Protein AF-A0A2U8VVF3-F1 (afdb_monomer_lite)

Sequence (130 aa):
MRSLLLLPVLLTLSSTPGEAKADTGTTDLPALERTWHACVRGAFVQHSLAGSKLAAQLSALDECREHEDVYVAALMATRIAEDEARWMRDRPVPSTAAAWLETVTSHVVYPVSYWLGGRKRSRIGSGLTQ

Foldseek 3Di:
DDDDDDDPPDDDPPPDPDPPPPPPPPPPLVVLVVVLVVQLVVQLVVLVVPDDSVVSNVRSCVVSVVSVVVSVVSVVVVVVVVVVVVCVVPVDDCVVVVVVVVVCCVPPVVVVVVVVVVVVVVPPPDDDDD

Radius of gyration: 29.8 Å; chains: 1; bounding box: 85×56×55 Å

pLDDT: mean 74.99, std 19.34, range [41.34, 98.31]

Organism: NCBI:txid2202828

Structure (mmCIF, N/CA/C/O backbone):
data_AF-A0A2U8VVF3-F1
#
_entry.id   AF-A0A2U8VVF3-F1
#
loop_
_atom_site.group_PDB
_atom_site.id
_atom_site.type_symbol
_atom_site.label_atom_id
_atom_site.label_alt_id
_atom_site.label_comp_id
_atom_site.label_asym_id
_atom_site.label_entity_id
_atom_site.label_seq_id
_atom_site.pdbx_PDB_ins_code
_atom_site.Cartn_x
_atom_site.Cartn_y
_atom_site.Cartn_z
_atom_site.occupancy
_atom_site.B_iso_or_equiv
_atom_site.auth_seq_id
_atom_site.auth_comp_id
_atom_site.auth_asym_id
_atom_site.auth_atom_id
_atom_site.pdbx_PDB_model_num
ATOM 1 N N . MET A 1 1 ? 48.406 15.519 20.105 1.00 44.78 1 MET A N 1
ATOM 2 C CA . MET A 1 1 ? 48.006 14.459 19.156 1.00 44.78 1 MET A CA 1
ATOM 3 C C . MET A 1 1 ? 46.686 13.869 19.635 1.00 44.78 1 MET A C 1
ATOM 5 O O . MET A 1 1 ? 46.676 13.072 20.560 1.00 44.78 1 MET A O 1
ATOM 9 N N . ARG A 1 2 ? 45.570 14.380 19.111 1.00 55.66 2 ARG A N 1
ATOM 10 C CA . ARG A 1 2 ? 44.195 13.981 19.446 1.00 55.66 2 ARG A CA 1
ATOM 11 C C . ARG A 1 2 ? 43.331 14.299 18.224 1.00 55.66 2 ARG A C 1
ATOM 13 O O . ARG A 1 2 ? 43.191 15.469 17.905 1.00 55.66 2 ARG A O 1
ATOM 20 N N . SER A 1 3 ? 42.869 13.252 17.550 1.00 51.81 3 SER A N 1
ATOM 21 C CA . SER A 1 3 ? 41.726 13.179 16.620 1.00 51.81 3 SER A CA 1
ATOM 22 C C . SER A 1 3 ? 41.688 11.712 16.181 1.00 51.81 3 SER A C 1
ATOM 24 O O . SER A 1 3 ? 42.478 11.302 15.341 1.00 51.81 3 SER A O 1
ATOM 26 N N . LEU A 1 4 ? 41.110 10.807 16.974 1.00 53.06 4 LEU A N 1
ATOM 27 C CA . LEU A 1 4 ? 39.682 10.458 16.966 1.00 53.06 4 LEU A CA 1
ATOM 28 C C . LEU A 1 4 ? 39.136 10.251 15.544 1.00 53.06 4 LEU A C 1
ATOM 30 O O . LEU A 1 4 ? 38.638 11.170 14.908 1.00 53.06 4 LEU A O 1
ATOM 34 N N . LEU A 1 5 ? 39.320 9.010 15.083 1.00 60.09 5 LEU A N 1
ATOM 35 C CA . LEU A 1 5 ? 38.358 8.156 14.379 1.00 60.09 5 LEU A CA 1
ATOM 36 C C . LEU A 1 5 ? 37.176 8.867 13.699 1.00 60.09 5 LEU A C 1
ATOM 38 O O . LEU A 1 5 ? 36.200 9.217 14.355 1.00 60.09 5 LEU A O 1
ATOM 42 N N . LEU A 1 6 ? 37.202 8.907 12.368 1.00 52.94 6 LEU A N 1
ATOM 43 C CA . LEU A 1 6 ? 35.996 8.912 11.541 1.00 52.94 6 LEU A CA 1
ATOM 44 C C . LEU A 1 6 ? 36.187 7.873 10.431 1.00 52.94 6 LEU A C 1
ATOM 46 O O . LEU A 1 6 ? 36.637 8.181 9.331 1.00 52.94 6 LEU A O 1
ATOM 50 N N . LEU A 1 7 ? 35.885 6.615 10.758 1.00 52.59 7 LEU A N 1
ATOM 51 C CA . LEU A 1 7 ? 35.498 5.623 9.758 1.00 52.59 7 LEU A CA 1
ATOM 52 C C . LEU A 1 7 ? 34.135 6.066 9.207 1.00 52.59 7 LEU A C 1
ATOM 54 O O . LEU A 1 7 ? 33.191 6.154 9.997 1.00 52.59 7 LEU A O 1
ATOM 58 N N . PRO A 1 8 ? 33.981 6.344 7.903 1.00 57.03 8 PRO A N 1
ATOM 59 C CA . PRO A 1 8 ? 32.653 6.471 7.341 1.00 57.03 8 PRO A CA 1
ATOM 60 C C . PRO A 1 8 ? 32.030 5.072 7.347 1.00 57.03 8 PRO A C 1
ATOM 62 O O . PRO A 1 8 ? 32.351 4.224 6.519 1.00 57.03 8 PRO A O 1
ATOM 65 N N . VAL A 1 9 ? 31.146 4.831 8.317 1.00 61.31 9 VAL A N 1
ATOM 66 C CA . VAL A 1 9 ? 30.123 3.786 8.242 1.00 61.31 9 VAL A CA 1
ATOM 67 C C . VAL A 1 9 ? 29.191 4.203 7.112 1.00 61.31 9 VAL A C 1
ATOM 69 O O . VAL A 1 9 ? 28.209 4.910 7.311 1.00 61.31 9 VAL A O 1
ATOM 72 N N . LEU A 1 10 ? 29.565 3.850 5.890 1.00 57.22 10 LEU A N 1
ATOM 73 C CA . LEU A 1 10 ? 28.758 4.059 4.706 1.00 57.22 10 LEU A CA 1
ATOM 74 C C . LEU A 1 10 ? 28.814 2.782 3.882 1.00 57.22 10 LEU A C 1
ATOM 76 O O . LEU A 1 10 ? 29.874 2.365 3.429 1.00 57.22 10 LEU A O 1
ATOM 80 N N . LEU A 1 11 ? 27.610 2.248 3.677 1.00 53.72 11 LEU A N 1
ATOM 81 C CA . LEU A 1 11 ? 27.224 1.281 2.656 1.00 53.72 11 LEU A CA 1
ATOM 82 C C . LEU A 1 11 ? 27.564 -0.178 2.969 1.00 53.72 11 LEU A C 1
ATOM 84 O O . LEU A 1 11 ? 28.605 -0.701 2.596 1.00 53.72 11 LEU A O 1
ATOM 88 N N . THR A 1 12 ? 26.594 -0.865 3.572 1.00 53.22 12 THR A N 1
ATOM 89 C CA . THR A 1 12 ? 25.898 -1.985 2.906 1.00 53.22 12 THR A CA 1
ATOM 90 C C . THR A 1 12 ? 24.736 -2.455 3.785 1.00 53.22 12 THR A C 1
ATOM 92 O O . THR A 1 12 ? 24.807 -3.463 4.477 1.00 53.22 12 THR A O 1
ATOM 95 N N . LEU A 1 13 ? 23.612 -1.727 3.736 1.00 46.94 13 LEU A N 1
ATOM 96 C CA . LEU A 1 13 ? 22.315 -2.387 3.897 1.00 46.94 13 LEU A CA 1
ATOM 97 C C . LEU A 1 13 ? 22.127 -3.267 2.652 1.00 46.94 13 LEU A C 1
ATOM 99 O O . LEU A 1 13 ? 21.511 -2.857 1.672 1.00 46.94 13 LEU A O 1
ATOM 103 N N . SER A 1 14 ? 22.702 -4.465 2.659 1.00 47.25 14 SER A N 1
ATOM 104 C CA . SER A 1 14 ? 22.266 -5.555 1.793 1.00 47.25 14 SER A CA 1
ATOM 105 C C . SER A 1 14 ? 20.952 -6.090 2.358 1.00 47.25 14 SER A C 1
ATOM 107 O O . SER A 1 14 ? 20.899 -7.125 3.016 1.00 47.25 14 SER A O 1
ATOM 109 N N . SER A 1 15 ? 19.877 -5.336 2.120 1.00 44.69 15 SER A N 1
ATOM 110 C CA . SER A 1 15 ? 18.530 -5.896 2.119 1.00 44.69 15 SER A CA 1
ATOM 111 C C . SER A 1 15 ? 18.501 -6.925 0.993 1.00 44.69 15 SER A C 1
ATOM 113 O O . SER A 1 15 ? 18.532 -6.566 -0.183 1.00 44.69 15 SER A O 1
ATOM 115 N N . THR A 1 16 ? 18.567 -8.203 1.350 1.00 43.19 16 THR A N 1
ATOM 116 C CA . THR A 1 16 ? 18.242 -9.287 0.427 1.00 43.19 16 THR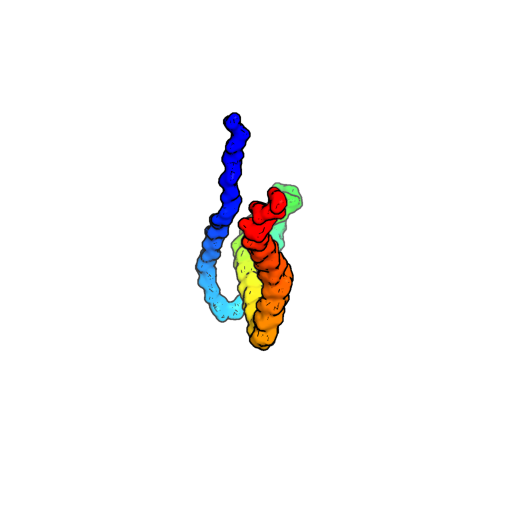 A CA 1
ATOM 117 C C . THR A 1 16 ? 16.722 -9.268 0.281 1.00 43.19 16 THR A C 1
ATOM 119 O O . THR A 1 16 ? 16.025 -9.454 1.280 1.00 43.19 16 THR A O 1
ATOM 122 N N . PRO A 1 17 ? 16.163 -8.995 -0.911 1.00 49.69 17 PRO A N 1
ATOM 123 C CA . PRO A 1 17 ? 14.753 -9.251 -1.123 1.00 49.69 17 PRO A CA 1
ATOM 124 C C . PRO A 1 17 ? 14.582 -10.763 -0.996 1.00 49.69 17 PRO A C 1
ATOM 126 O O . PRO A 1 17 ? 15.198 -11.519 -1.747 1.00 49.69 17 PRO A O 1
ATOM 129 N N . GLY A 1 18 ? 13.796 -11.203 -0.013 1.00 45.81 18 GLY A N 1
ATOM 130 C CA . GLY A 1 18 ? 13.316 -12.575 0.012 1.00 45.81 18 GLY A CA 1
ATOM 131 C C . GLY A 1 18 ? 12.656 -12.867 -1.331 1.00 45.81 18 GLY A C 1
ATOM 132 O O . GLY A 1 18 ? 11.825 -12.082 -1.789 1.00 45.81 18 GLY A O 1
ATOM 133 N N . GLU A 1 19 ? 13.075 -13.952 -1.980 1.00 43.28 19 GLU A N 1
ATOM 134 C CA . GLU A 1 19 ? 12.477 -14.469 -3.209 1.00 43.28 19 GLU A CA 1
ATOM 135 C C . GLU A 1 19 ? 11.009 -14.831 -2.948 1.00 43.28 19 GLU A C 1
ATOM 137 O O . GLU A 1 19 ? 10.647 -15.974 -2.673 1.00 43.28 19 GLU A O 1
ATOM 142 N N . ALA A 1 20 ? 10.138 -13.829 -3.036 1.00 52.41 20 ALA A N 1
ATOM 143 C CA . ALA A 1 20 ? 8.735 -14.038 -3.300 1.00 52.41 20 ALA A CA 1
ATOM 144 C C . ALA A 1 20 ? 8.651 -14.513 -4.749 1.00 52.41 20 ALA A C 1
ATOM 146 O O . ALA A 1 20 ? 8.841 -13.746 -5.694 1.00 52.41 20 ALA A O 1
ATOM 147 N N . LYS A 1 21 ? 8.442 -15.819 -4.911 1.00 43.84 21 LYS A N 1
ATOM 148 C CA . LYS A 1 21 ? 8.138 -16.461 -6.186 1.00 43.84 21 LYS A CA 1
ATOM 149 C C . LYS A 1 21 ? 6.990 -15.685 -6.835 1.00 43.84 21 LYS A C 1
ATOM 151 O O . LYS A 1 21 ? 5.856 -15.767 -6.371 1.00 43.84 21 LYS A O 1
ATOM 156 N N . ALA A 1 22 ? 7.309 -14.891 -7.854 1.00 48.88 22 ALA A N 1
ATOM 157 C CA . ALA A 1 22 ? 6.327 -14.138 -8.613 1.00 48.88 22 ALA A CA 1
ATOM 158 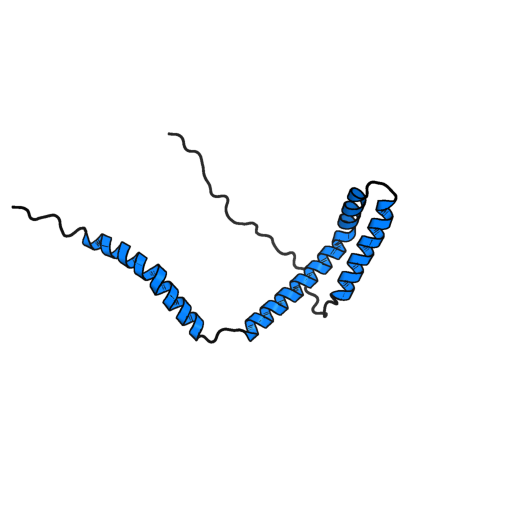C C . ALA A 1 22 ? 5.446 -15.142 -9.357 1.00 48.88 22 ALA A C 1
ATOM 160 O O . ALA A 1 22 ? 5.835 -15.692 -10.390 1.00 48.88 22 ALA A O 1
ATOM 161 N N . ASP A 1 23 ? 4.280 -15.430 -8.786 1.00 48.84 23 ASP A N 1
ATOM 162 C CA . ASP A 1 23 ? 3.225 -16.117 -9.505 1.00 48.84 23 ASP A CA 1
ATOM 163 C C . ASP A 1 23 ? 2.819 -15.197 -10.659 1.00 48.84 23 ASP A C 1
ATOM 165 O O . ASP A 1 23 ? 2.407 -14.058 -10.462 1.00 48.84 23 ASP A O 1
ATOM 169 N N . THR A 1 24 ? 3.002 -15.674 -11.887 1.00 48.41 24 THR A N 1
ATOM 170 C CA . THR A 1 24 ? 2.711 -14.932 -13.127 1.00 48.41 24 THR A CA 1
ATOM 171 C C . THR A 1 24 ? 1.214 -14.910 -13.457 1.00 48.41 24 THR A C 1
ATOM 173 O O . THR A 1 24 ? 0.813 -14.541 -14.562 1.00 48.41 24 THR A O 1
ATOM 176 N N . GLY A 1 25 ? 0.371 -15.281 -12.491 1.00 55.47 25 GLY A N 1
ATOM 177 C CA . GLY A 1 25 ? -1.052 -14.987 -12.523 1.00 55.47 25 GLY A CA 1
ATOM 178 C C . GLY A 1 25 ? -1.251 -13.481 -12.418 1.00 55.47 25 GLY A C 1
ATOM 179 O O . GLY A 1 25 ? -0.569 -12.804 -11.657 1.00 55.47 25 GLY A O 1
ATOM 180 N N . THR A 1 26 ? -2.168 -12.935 -13.208 1.00 61.62 26 THR A N 1
ATOM 181 C CA . THR A 1 26 ? -2.577 -11.533 -13.109 1.00 61.62 26 THR A CA 1
ATOM 182 C C . THR A 1 26 ? -3.085 -11.294 -11.689 1.00 61.62 26 THR A C 1
ATOM 184 O O . THR A 1 26 ? -4.195 -11.695 -11.347 1.00 61.62 26 THR A O 1
ATOM 187 N N . THR A 1 27 ? -2.244 -10.718 -10.832 1.00 77.31 27 THR A N 1
ATOM 188 C CA . THR A 1 27 ? -2.596 -10.471 -9.437 1.00 77.31 27 THR A CA 1
ATOM 189 C C . THR A 1 27 ? -3.747 -9.472 -9.393 1.00 77.31 27 THR A C 1
ATOM 191 O O . THR A 1 27 ? -3.585 -8.314 -9.780 1.00 77.31 27 THR A O 1
ATOM 194 N N . ASP A 1 28 ? -4.920 -9.926 -8.946 1.00 90.44 28 ASP A N 1
ATOM 195 C CA . ASP A 1 28 ? -6.115 -9.092 -8.789 1.00 90.44 28 ASP A CA 1
ATOM 196 C C . ASP A 1 28 ? -5.919 -8.133 -7.605 1.00 90.44 28 ASP A C 1
ATOM 198 O O . ASP A 1 28 ? -6.277 -8.415 -6.458 1.00 90.44 28 ASP A O 1
ATOM 202 N N . LEU A 1 29 ? -5.290 -6.994 -7.896 1.00 93.88 29 LEU A N 1
ATOM 203 C CA . LEU A 1 29 ? -4.983 -5.948 -6.927 1.00 93.88 29 LEU A CA 1
ATOM 204 C C . LEU A 1 29 ? -6.248 -5.457 -6.178 1.00 93.88 29 LEU A C 1
ATOM 206 O O . LEU A 1 29 ? -6.200 -5.395 -4.947 1.00 93.88 29 LEU A O 1
ATOM 210 N N . PRO A 1 30 ? -7.403 -5.217 -6.841 1.00 95.44 30 PRO A N 1
ATOM 211 C CA . PRO A 1 30 ? -8.670 -4.945 -6.153 1.00 95.44 30 PRO A CA 1
ATOM 212 C C . PRO A 1 30 ? -9.153 -6.042 -5.191 1.00 95.44 30 PRO A C 1
ATOM 214 O O . PRO A 1 30 ? -9.826 -5.743 -4.200 1.00 95.44 30 PRO A O 1
ATOM 217 N N . ALA A 1 31 ? -8.896 -7.324 -5.464 1.00 95.75 31 ALA A N 1
ATOM 218 C CA . ALA A 1 31 ? -9.232 -8.393 -4.517 1.00 95.75 31 ALA A CA 1
ATOM 219 C C . ALA A 1 31 ? -8.319 -8.387 -3.286 1.00 95.75 31 ALA A C 1
ATOM 221 O O . ALA A 1 31 ? -8.812 -8.554 -2.165 1.00 95.75 31 ALA A O 1
ATOM 222 N N . LEU A 1 32 ? -7.019 -8.147 -3.473 1.00 96.62 32 LEU A N 1
ATOM 223 C CA . LEU A 1 32 ? -6.065 -8.031 -2.368 1.00 96.62 32 LEU A CA 1
ATOM 224 C C . LEU A 1 32 ? -6.389 -6.837 -1.464 1.00 96.62 32 LEU A C 1
ATOM 226 O O . LEU A 1 32 ? -6.467 -6.995 -0.247 1.00 96.62 32 LEU A O 1
ATOM 230 N N . GLU A 1 33 ? -6.690 -5.678 -2.053 1.00 97.06 33 GLU A N 1
ATOM 231 C CA . GLU A 1 33 ? -7.095 -4.480 -1.312 1.00 97.06 33 GLU A CA 1
ATOM 232 C C . GLU A 1 33 ? -8.354 -4.735 -0.470 1.00 97.06 33 GLU A C 1
ATOM 234 O O . GLU A 1 33 ? -8.403 -4.427 0.723 1.00 97.06 33 GLU A O 1
ATOM 239 N N . ARG A 1 34 ? -9.380 -5.364 -1.064 1.00 98.12 34 ARG A N 1
ATOM 240 C CA . ARG A 1 34 ? -10.609 -5.723 -0.340 1.00 98.12 34 ARG A CA 1
ATOM 241 C C . ARG A 1 34 ? -10.339 -6.681 0.813 1.00 98.12 34 ARG A C 1
ATOM 243 O O . ARG A 1 34 ? -10.968 -6.535 1.859 1.00 98.12 34 ARG A O 1
ATOM 250 N N . THR A 1 35 ? -9.433 -7.637 0.625 1.00 97.94 35 THR A N 1
ATOM 251 C CA . THR A 1 35 ? -9.058 -8.616 1.652 1.00 97.94 35 THR A CA 1
ATOM 252 C C . THR A 1 35 ? -8.371 -7.926 2.828 1.00 97.94 35 THR A C 1
ATOM 254 O O . THR A 1 35 ? -8.808 -8.084 3.968 1.00 97.94 35 THR A O 1
ATOM 257 N N . TRP A 1 36 ? -7.382 -7.073 2.553 1.00 98.00 36 TRP A N 1
ATOM 258 C CA . TRP A 1 36 ? -6.712 -6.267 3.573 1.00 98.00 36 TRP A CA 1
ATOM 259 C C . TRP A 1 36 ? -7.697 -5.362 4.329 1.00 98.00 36 TRP A C 1
ATOM 261 O O . TRP A 1 36 ? -7.782 -5.416 5.556 1.00 98.00 36 TRP A O 1
ATOM 271 N N . HIS A 1 37 ? -8.543 -4.612 3.618 1.00 98.19 37 HIS A N 1
ATOM 272 C CA . HIS A 1 37 ? -9.552 -3.747 4.239 1.00 98.19 37 HIS A CA 1
ATOM 273 C C . HIS A 1 37 ? -10.631 -4.511 5.018 1.00 98.19 37 HIS A C 1
ATOM 275 O O . HIS A 1 37 ? -11.224 -3.961 5.951 1.00 98.19 37 HIS A O 1
ATOM 281 N N . ALA A 1 38 ? -10.959 -5.743 4.624 1.00 98.19 38 ALA A N 1
ATOM 282 C CA . ALA A 1 38 ? -11.873 -6.593 5.380 1.00 98.19 38 ALA A CA 1
ATOM 283 C C . ALA A 1 38 ? -11.237 -7.035 6.703 1.00 98.19 38 ALA A C 1
ATOM 285 O O . ALA A 1 38 ? -11.894 -6.914 7.737 1.00 98.19 38 ALA A O 1
ATOM 286 N N . CYS A 1 39 ? -9.962 -7.442 6.682 1.00 98.31 39 CYS A N 1
ATOM 287 C CA . CYS A 1 39 ? -9.211 -7.765 7.893 1.00 98.31 39 CYS A CA 1
ATOM 288 C C . CYS A 1 39 ? -9.157 -6.565 8.842 1.00 98.31 39 CYS A C 1
ATOM 290 O O . CYS A 1 39 ? -9.641 -6.660 9.966 1.00 98.31 39 CYS A O 1
ATOM 292 N N . VAL A 1 40 ? -8.677 -5.404 8.373 1.00 97.81 40 VAL A N 1
ATOM 293 C CA . VAL A 1 40 ? -8.485 -4.221 9.232 1.00 97.81 40 VAL A CA 1
ATOM 294 C C . VAL A 1 40 ? -9.799 -3.784 9.878 1.00 97.81 40 VAL A C 1
ATOM 296 O O . VAL A 1 40 ? -9.839 -3.487 11.071 1.00 97.81 40 VAL A O 1
ATOM 299 N N . ARG A 1 41 ? -10.906 -3.777 9.121 1.00 97.12 41 ARG A N 1
ATOM 300 C CA . ARG A 1 41 ? -12.227 -3.448 9.679 1.00 97.12 41 ARG A CA 1
ATOM 301 C C . ARG A 1 41 ? -12.694 -4.488 10.693 1.00 97.12 41 ARG A C 1
ATOM 303 O O . ARG A 1 41 ? -13.230 -4.104 11.728 1.00 97.12 41 ARG A O 1
ATOM 310 N N . GLY A 1 42 ? -12.494 -5.774 10.408 1.00 96.75 42 GLY A N 1
ATOM 311 C CA . GLY A 1 42 ? -12.845 -6.863 11.317 1.00 96.75 42 GLY A CA 1
ATOM 312 C C . GLY A 1 42 ? -12.058 -6.805 12.628 1.00 96.75 42 GLY A C 1
ATOM 313 O O . GLY A 1 42 ? -12.661 -6.806 13.700 1.00 96.75 42 GLY A O 1
ATOM 314 N N . ALA A 1 43 ? -10.734 -6.691 12.545 1.00 96.00 43 ALA A N 1
ATOM 315 C CA . ALA A 1 43 ? -9.843 -6.605 13.697 1.00 96.00 43 ALA A CA 1
ATOM 316 C C . ALA A 1 43 ? -10.097 -5.326 14.507 1.00 96.00 43 ALA A C 1
ATOM 318 O O . ALA A 1 43 ? -10.218 -5.378 15.729 1.00 96.00 43 ALA A O 1
ATOM 319 N N . PHE A 1 44 ? -10.292 -4.175 13.853 1.00 96.06 44 PHE A N 1
ATOM 320 C CA . PHE A 1 44 ? -10.595 -2.929 14.561 1.00 96.06 44 PHE A CA 1
ATOM 321 C C . PHE A 1 44 ? -11.886 -3.027 15.377 1.00 96.06 44 PHE A C 1
ATOM 323 O O . PHE A 1 44 ? -11.907 -2.591 16.525 1.00 96.06 44 PHE A O 1
ATOM 330 N N . VAL A 1 45 ? -12.952 -3.619 14.822 1.00 95.19 45 VAL A N 1
ATOM 331 C CA . VAL A 1 45 ? -14.202 -3.826 15.569 1.00 95.19 45 VAL A CA 1
ATOM 332 C C . VAL A 1 45 ? -13.943 -4.672 16.815 1.00 95.19 45 VAL A C 1
ATOM 334 O O . VAL A 1 45 ? -14.387 -4.283 17.890 1.00 95.19 45 VAL A O 1
ATOM 337 N N . GLN A 1 46 ? -13.167 -5.753 16.706 1.00 92.62 46 GLN A N 1
ATOM 338 C CA . GLN A 1 46 ? -12.827 -6.612 17.845 1.00 92.62 46 GLN A CA 1
ATOM 339 C C . GLN A 1 46 ? -12.013 -5.870 18.917 1.00 92.62 46 GLN A C 1
ATOM 341 O O . GLN A 1 46 ? -12.398 -5.861 20.086 1.00 92.62 46 GLN A O 1
ATOM 346 N N . HIS A 1 47 ? -10.940 -5.176 18.528 1.00 91.12 47 HIS A N 1
ATOM 347 C CA . HIS A 1 47 ? -10.063 -4.460 19.465 1.00 91.12 47 HIS A CA 1
ATOM 348 C C . HIS A 1 47 ? -10.711 -3.200 20.057 1.00 91.12 47 HIS A C 1
ATOM 350 O O . HIS A 1 47 ? -10.399 -2.805 21.181 1.00 91.12 47 HIS A O 1
ATOM 356 N N . SER A 1 48 ? -11.652 -2.574 19.341 1.00 86.88 48 SER A N 1
ATOM 357 C CA . SER A 1 48 ? -12.352 -1.368 19.809 1.00 86.88 48 SER A CA 1
ATOM 358 C C . SER A 1 48 ? -13.249 -1.612 21.024 1.00 86.88 48 SER A C 1
ATOM 360 O O . SER A 1 48 ? -13.542 -0.673 21.763 1.00 86.88 48 SER A O 1
ATOM 362 N N . LEU A 1 49 ? -13.646 -2.865 21.267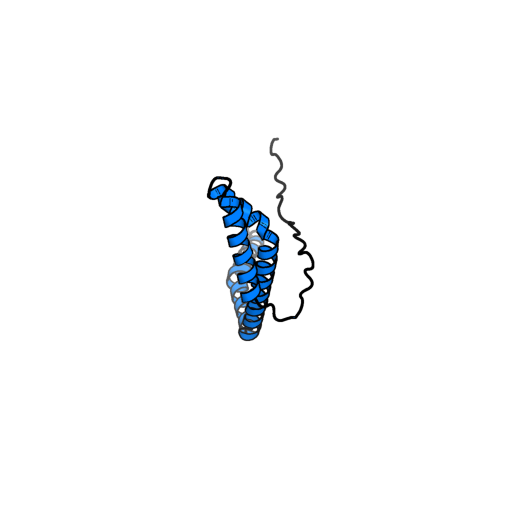 1.00 83.56 49 LEU A N 1
ATOM 363 C CA . LEU A 1 49 ? -14.462 -3.249 22.418 1.00 83.56 49 LEU A CA 1
ATOM 364 C C . LEU A 1 49 ? -13.663 -3.283 23.731 1.00 83.56 49 LEU A C 1
ATOM 366 O O . LEU A 1 49 ? -14.263 -3.257 24.803 1.00 83.56 49 LEU A O 1
ATOM 370 N N . ALA A 1 50 ? -12.329 -3.343 23.659 1.00 72.44 50 ALA A N 1
ATOM 371 C CA . ALA A 1 50 ? -11.468 -3.667 24.796 1.00 72.44 50 ALA A CA 1
ATOM 372 C C . ALA A 1 50 ? -10.562 -2.515 25.274 1.00 72.44 50 ALA A C 1
ATOM 374 O O . ALA A 1 50 ? -9.835 -2.687 26.253 1.00 72.44 50 ALA A O 1
ATOM 375 N N . GLY A 1 51 ? -10.566 -1.339 24.630 1.00 78.44 51 GLY A N 1
ATOM 376 C CA . GLY A 1 51 ? -9.610 -0.293 25.003 1.00 78.44 51 GLY A CA 1
ATOM 377 C C . GLY A 1 51 ? -9.700 1.028 24.245 1.00 78.44 51 GLY A C 1
ATOM 378 O O . GLY A 1 51 ? -10.742 1.423 23.727 1.00 78.44 51 GLY A O 1
ATOM 379 N N . SER A 1 52 ? -8.580 1.758 24.226 1.00 91.88 52 SER A N 1
ATOM 380 C CA . SER A 1 52 ? -8.494 3.051 23.542 1.00 91.88 52 SER A CA 1
ATOM 381 C C . SER A 1 52 ? -8.557 2.887 22.022 1.00 91.88 52 SER A C 1
ATOM 383 O O . SER A 1 52 ? -8.026 1.927 21.463 1.00 91.88 52 SER A O 1
ATOM 385 N N . LYS A 1 53 ? -9.138 3.876 21.332 1.00 92.81 53 LYS A N 1
ATOM 386 C CA . LYS A 1 53 ? -9.227 3.882 19.863 1.00 92.81 53 LYS A CA 1
ATOM 387 C C . LYS A 1 53 ? -7.856 3.755 19.191 1.00 92.81 53 LYS A C 1
ATOM 389 O O . LYS A 1 53 ? -7.736 3.037 18.207 1.00 92.81 53 LYS A O 1
ATOM 394 N N . LEU A 1 54 ? -6.841 4.444 19.717 1.00 94.56 54 LEU A N 1
ATOM 395 C CA . LEU A 1 54 ? -5.484 4.395 19.169 1.00 94.56 54 LEU A CA 1
ATOM 396 C C . LEU A 1 54 ? -4.870 2.998 19.325 1.00 94.56 54 LEU A C 1
ATOM 398 O O . LEU A 1 54 ? -4.305 2.477 18.370 1.00 94.56 54 LEU A O 1
ATOM 402 N N . ALA A 1 55 ? -5.024 2.375 20.497 1.00 93.88 55 ALA A N 1
ATOM 403 C CA . ALA A 1 55 ? -4.554 1.008 20.711 1.00 93.88 55 ALA A CA 1
ATOM 404 C C . ALA A 1 55 ? -5.252 0.029 19.757 1.00 93.88 55 ALA A C 1
ATOM 406 O O . ALA A 1 55 ? -4.581 -0.759 19.104 1.00 93.88 55 ALA A O 1
ATOM 407 N N . ALA A 1 56 ? -6.572 0.152 19.589 1.00 95.44 56 ALA A N 1
ATOM 408 C CA . ALA A 1 56 ? -7.330 -0.692 18.670 1.00 95.44 56 ALA A CA 1
ATOM 409 C C . ALA A 1 56 ? -6.899 -0.535 17.203 1.00 95.44 56 ALA A C 1
ATOM 411 O O . ALA A 1 56 ? -6.887 -1.512 16.461 1.00 95.44 56 ALA A O 1
ATOM 412 N N . GLN A 1 57 ? -6.527 0.678 16.781 1.00 95.00 57 GLN A N 1
ATOM 413 C CA . GLN A 1 57 ? -5.981 0.914 15.441 1.00 95.00 57 GLN A CA 1
ATOM 414 C C . GLN A 1 57 ? -4.638 0.213 15.247 1.00 95.00 57 GLN A C 1
ATOM 416 O O . GLN A 1 57 ? -4.453 -0.465 14.242 1.00 95.00 57 GLN A O 1
ATOM 421 N N . LEU A 1 58 ? -3.718 0.357 16.203 1.00 96.25 58 LEU A N 1
ATOM 422 C CA . LEU A 1 58 ? -2.395 -0.262 16.114 1.00 96.25 58 LEU A CA 1
ATOM 423 C C . LEU A 1 58 ? -2.486 -1.790 16.150 1.00 96.25 58 LEU A C 1
ATOM 425 O O . LEU A 1 58 ? -1.861 -2.443 15.323 1.00 96.25 58 LEU A O 1
ATOM 429 N N . SER A 1 59 ? -3.311 -2.352 17.037 1.00 95.62 59 SER A N 1
ATOM 430 C CA . SER A 1 59 ? -3.539 -3.799 17.106 1.00 95.62 59 SER A CA 1
ATOM 431 C C . SER A 1 59 ? -4.167 -4.353 15.827 1.00 95.62 59 SER A C 1
ATOM 433 O O . SER A 1 59 ? -3.741 -5.397 15.351 1.00 95.62 59 SER A O 1
ATOM 435 N N . ALA A 1 60 ? -5.128 -3.643 15.227 1.00 96.75 60 ALA A N 1
ATOM 436 C CA . ALA A 1 60 ? -5.735 -4.066 13.966 1.00 96.75 60 ALA A CA 1
ATOM 437 C C . ALA A 1 60 ? -4.755 -4.025 12.781 1.00 96.75 60 ALA A C 1
ATOM 439 O O . ALA A 1 60 ? -4.837 -4.873 11.898 1.00 96.75 60 ALA A O 1
ATOM 440 N N . LEU A 1 61 ? -3.845 -3.045 12.744 1.00 97.06 61 LEU A N 1
ATOM 441 C CA . LEU A 1 61 ? -2.812 -2.978 11.707 1.00 97.06 61 LEU A CA 1
ATOM 442 C C . LEU A 1 61 ? -1.761 -4.079 11.883 1.00 97.06 61 LEU A C 1
ATOM 444 O O . LEU A 1 61 ? -1.390 -4.712 10.901 1.00 97.06 61 LEU A O 1
ATOM 448 N N . ASP A 1 62 ? -1.328 -4.336 13.118 1.00 97.81 62 ASP A N 1
ATOM 449 C CA . ASP A 1 62 ? -0.356 -5.392 13.421 1.00 97.81 62 ASP A CA 1
ATOM 450 C C . ASP A 1 62 ? -0.898 -6.786 13.065 1.00 97.81 62 ASP A C 1
ATOM 452 O O . ASP A 1 62 ? -0.234 -7.555 12.374 1.00 97.81 62 ASP A O 1
ATOM 456 N N . GLU A 1 63 ? -2.148 -7.075 13.439 1.00 97.62 63 GLU A N 1
ATOM 457 C CA . GLU A 1 63 ? -2.816 -8.345 13.129 1.00 97.62 63 GLU A CA 1
ATOM 458 C C . GLU A 1 63 ? -2.991 -8.568 11.617 1.00 97.62 63 GLU A C 1
ATOM 460 O O . GLU A 1 63 ? -2.865 -9.688 11.129 1.00 97.62 63 GLU A O 1
ATOM 465 N N . CYS A 1 64 ? -3.251 -7.503 10.856 1.00 98.25 64 CYS A N 1
ATOM 466 C CA . CYS A 1 64 ? -3.522 -7.584 9.420 1.00 98.25 64 CYS A CA 1
ATOM 467 C C . CYS A 1 64 ? -2.288 -7.376 8.529 1.00 98.25 64 CYS A C 1
ATOM 469 O O . CYS A 1 64 ? -2.438 -7.221 7.311 1.00 98.25 64 CYS A O 1
ATOM 471 N N . ARG A 1 65 ? -1.082 -7.392 9.109 1.00 97.81 65 ARG A N 1
ATOM 472 C CA . ARG A 1 65 ? 0.176 -7.115 8.407 1.00 97.81 65 ARG A CA 1
ATOM 473 C C . ARG A 1 65 ? 0.449 -8.057 7.236 1.00 97.81 65 ARG A C 1
ATOM 475 O O . ARG A 1 65 ? 0.894 -7.604 6.190 1.00 97.81 65 ARG A O 1
ATOM 482 N N . GLU A 1 66 ? 0.134 -9.346 7.357 1.00 97.44 66 GLU A N 1
ATOM 483 C CA . GLU A 1 66 ? 0.354 -10.304 6.260 1.00 97.44 66 GLU A CA 1
ATOM 484 C C . GLU A 1 66 ? -0.450 -9.935 5.002 1.00 97.44 66 GLU A C 1
ATOM 486 O O . GLU A 1 66 ? 0.047 -10.032 3.880 1.00 97.44 66 GLU A O 1
ATOM 491 N N . HIS A 1 67 ? -1.687 -9.456 5.172 1.00 96.81 67 HIS A N 1
ATOM 492 C CA . HIS A 1 67 ? -2.513 -9.000 4.053 1.00 96.81 67 HIS A CA 1
ATOM 493 C C . HIS A 1 67 ? -2.014 -7.677 3.460 1.00 96.81 67 HIS A C 1
ATOM 495 O O . HIS A 1 67 ? -2.116 -7.480 2.248 1.00 96.81 67 HIS A O 1
ATOM 501 N N . GLU A 1 68 ? -1.468 -6.790 4.297 1.00 97.44 68 GLU A N 1
ATOM 502 C CA . GLU A 1 68 ? -0.813 -5.558 3.853 1.00 97.44 68 GLU A CA 1
ATOM 503 C C . GLU A 1 68 ? 0.432 -5.871 3.017 1.00 97.44 68 GLU A C 1
ATOM 505 O O . GLU A 1 68 ? 0.551 -5.377 1.898 1.00 97.44 68 GLU A O 1
ATOM 510 N N . ASP A 1 69 ? 1.313 -6.743 3.510 1.00 97.81 69 ASP A N 1
ATOM 511 C CA . ASP A 1 69 ? 2.566 -7.103 2.845 1.00 97.81 69 ASP A CA 1
ATOM 512 C C . ASP A 1 69 ? 2.306 -7.713 1.458 1.00 97.81 69 ASP A C 1
ATOM 514 O O . ASP A 1 69 ? 2.961 -7.343 0.480 1.00 97.81 69 ASP A O 1
ATOM 518 N N . VAL A 1 70 ? 1.297 -8.585 1.332 1.00 96.62 70 VAL A N 1
ATOM 519 C CA . VAL A 1 70 ? 0.893 -9.164 0.038 1.00 96.62 70 VAL A CA 1
ATOM 520 C C . VAL A 1 70 ? 0.345 -8.095 -0.912 1.00 96.62 70 VAL A C 1
ATOM 522 O O . VAL A 1 70 ? 0.715 -8.066 -2.089 1.00 96.62 70 VAL A O 1
ATOM 525 N N . TYR A 1 71 ? -0.519 -7.200 -0.425 1.00 96.62 71 TYR A N 1
ATOM 526 C CA . TYR A 1 71 ? -1.070 -6.112 -1.234 1.00 96.62 71 TYR A CA 1
ATOM 527 C C . TYR A 1 71 ? 0.021 -5.138 -1.703 1.00 96.62 71 TYR A C 1
ATOM 529 O O . TYR A 1 71 ? 0.077 -4.796 -2.885 1.00 96.62 71 TYR A O 1
ATOM 537 N N . VAL A 1 72 ? 0.925 -4.733 -0.810 1.00 96.88 72 VAL A N 1
ATOM 538 C CA . VAL A 1 72 ? 2.035 -3.824 -1.121 1.00 96.88 72 VAL A CA 1
ATOM 539 C C . VAL A 1 72 ? 3.015 -4.478 -2.087 1.00 96.88 72 VAL A C 1
ATOM 541 O O . VAL A 1 72 ? 3.421 -3.836 -3.053 1.00 96.88 72 VAL A O 1
ATOM 544 N N . ALA A 1 73 ? 3.361 -5.752 -1.894 1.00 96.31 73 ALA A N 1
ATOM 545 C CA . ALA A 1 73 ? 4.220 -6.476 -2.827 1.00 96.31 73 ALA A CA 1
ATOM 546 C C . ALA A 1 73 ? 3.610 -6.511 -4.238 1.00 96.31 73 ALA A C 1
ATOM 548 O O . ALA A 1 73 ? 4.297 -6.203 -5.214 1.00 96.31 73 ALA A O 1
ATOM 549 N N . ALA A 1 74 ? 2.309 -6.802 -4.344 1.00 95.12 74 ALA A N 1
ATOM 550 C CA . ALA A 1 74 ? 1.590 -6.779 -5.613 1.00 95.12 74 ALA A CA 1
ATOM 551 C C . ALA A 1 74 ? 1.566 -5.376 -6.243 1.00 95.12 74 ALA A C 1
ATOM 553 O O . ALA A 1 74 ? 1.850 -5.230 -7.430 1.00 95.12 74 ALA A O 1
ATOM 554 N N . LEU A 1 75 ? 1.286 -4.339 -5.450 1.00 95.00 75 LEU A N 1
ATOM 555 C CA . LEU A 1 75 ? 1.272 -2.946 -5.902 1.00 95.00 75 LEU A CA 1
ATOM 556 C C . LEU A 1 75 ? 2.651 -2.475 -6.389 1.00 95.00 75 LEU A C 1
ATOM 558 O O . LEU A 1 75 ? 2.758 -1.705 -7.341 1.00 95.00 75 LEU A O 1
ATOM 562 N N . MET A 1 76 ? 3.724 -2.911 -5.733 1.00 95.38 76 MET A N 1
ATOM 563 C CA . MET A 1 76 ? 5.081 -2.572 -6.154 1.00 95.38 76 MET A CA 1
ATOM 564 C C . MET A 1 76 ? 5.452 -3.311 -7.439 1.00 95.38 76 MET A C 1
ATOM 566 O O . MET A 1 76 ? 6.039 -2.707 -8.334 1.00 95.38 76 MET A O 1
ATOM 570 N N . ALA A 1 77 ? 5.049 -4.576 -7.578 1.00 92.88 77 ALA A N 1
ATOM 571 C CA . ALA A 1 77 ? 5.246 -5.333 -8.809 1.00 92.88 77 ALA A CA 1
ATOM 572 C C . ALA A 1 77 ? 4.531 -4.686 -10.008 1.00 92.88 77 ALA A C 1
ATOM 574 O O . ALA A 1 77 ? 5.129 -4.571 -11.079 1.00 92.88 77 ALA A O 1
ATOM 575 N N . THR A 1 78 ? 3.293 -4.199 -9.838 1.00 91.19 78 THR A N 1
ATOM 576 C CA . THR A 1 78 ? 2.577 -3.500 -10.920 1.00 91.19 78 THR A CA 1
ATOM 577 C C . THR A 1 78 ? 3.264 -2.194 -11.303 1.00 91.19 78 THR A C 1
ATOM 579 O O . THR A 1 78 ? 3.459 -1.947 -12.490 1.00 91.19 78 THR A O 1
ATOM 582 N N . ARG A 1 79 ? 3.714 -1.393 -10.329 1.00 91.00 79 ARG A N 1
ATOM 583 C CA . ARG A 1 79 ? 4.461 -0.152 -10.602 1.00 91.0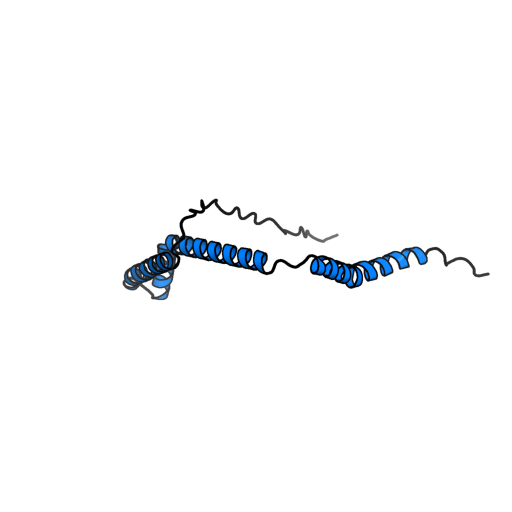0 79 ARG A CA 1
ATOM 584 C C . ARG A 1 79 ? 5.766 -0.403 -11.345 1.00 91.00 79 ARG A C 1
ATOM 586 O O . ARG A 1 79 ? 6.052 0.299 -12.306 1.00 91.00 79 ARG A O 1
ATOM 593 N N . ILE A 1 80 ? 6.529 -1.416 -10.937 1.00 91.62 80 ILE A N 1
ATOM 594 C CA . ILE A 1 80 ? 7.775 -1.789 -11.619 1.00 91.62 80 ILE A CA 1
ATOM 595 C C . ILE A 1 80 ? 7.484 -2.164 -13.076 1.00 91.62 80 ILE A C 1
ATOM 597 O O . ILE A 1 80 ? 8.166 -1.678 -13.975 1.00 91.62 80 ILE A O 1
ATOM 601 N N . ALA A 1 81 ? 6.442 -2.962 -13.325 1.00 90.06 81 ALA A N 1
ATOM 602 C CA . ALA A 1 81 ? 6.049 -3.337 -14.681 1.00 90.06 81 ALA A CA 1
ATOM 603 C C . ALA A 1 81 ? 5.582 -2.130 -15.518 1.00 90.06 81 ALA A C 1
ATOM 605 O O . ALA A 1 81 ? 5.911 -2.026 -16.701 1.00 90.06 81 ALA A O 1
ATOM 606 N N . GLU A 1 82 ? 4.836 -1.195 -14.924 1.00 89.44 82 GLU A N 1
ATOM 607 C CA . GLU A 1 82 ? 4.407 0.043 -15.584 1.00 89.44 82 GLU A CA 1
ATOM 608 C C . GLU A 1 82 ? 5.585 0.961 -15.926 1.00 89.44 82 GLU A C 1
ATOM 610 O O . GLU A 1 82 ? 5.632 1.519 -17.029 1.00 89.44 82 GLU A O 1
ATOM 615 N N . ASP A 1 83 ? 6.536 1.103 -15.004 1.00 90.31 83 ASP A N 1
ATOM 616 C CA . ASP A 1 83 ? 7.745 1.899 -15.183 1.00 90.31 83 ASP A CA 1
ATOM 617 C C . ASP A 1 83 ? 8.668 1.278 -16.232 1.00 90.31 83 ASP A C 1
ATOM 619 O O . ASP A 1 83 ? 9.178 1.998 -17.089 1.00 90.31 83 ASP A O 1
ATOM 623 N N . GLU A 1 84 ? 8.822 -0.047 -16.246 1.00 89.62 84 GLU A N 1
ATOM 624 C CA . GLU A 1 84 ? 9.560 -0.759 -17.290 1.00 89.62 84 GLU A CA 1
ATOM 625 C C . GLU A 1 84 ? 8.881 -0.592 -18.654 1.00 89.62 84 GLU A C 1
ATOM 627 O O . GLU A 1 84 ? 9.530 -0.227 -19.637 1.00 89.62 84 GLU A O 1
ATOM 632 N N . ALA A 1 85 ? 7.557 -0.753 -18.725 1.00 89.56 85 ALA A N 1
ATOM 633 C CA . ALA A 1 85 ? 6.802 -0.526 -19.953 1.00 89.56 85 ALA A CA 1
ATOM 634 C C . ALA A 1 85 ? 6.920 0.928 -20.439 1.00 89.56 85 ALA A C 1
ATOM 636 O O . ALA A 1 85 ? 7.007 1.172 -21.645 1.00 89.56 85 ALA A O 1
ATOM 637 N N . ARG A 1 86 ? 6.947 1.904 -19.522 1.00 89.31 86 ARG A N 1
ATOM 638 C CA . ARG A 1 86 ? 7.214 3.313 -19.836 1.00 89.31 86 ARG A CA 1
ATOM 639 C C . ARG A 1 86 ? 8.625 3.490 -20.383 1.00 89.31 86 ARG A C 1
ATOM 641 O O . ARG A 1 86 ? 8.770 4.069 -21.450 1.00 89.31 86 ARG A O 1
ATOM 648 N N . TRP A 1 87 ? 9.637 2.935 -19.723 1.00 83.88 87 TRP A N 1
ATOM 649 C CA . TRP A 1 87 ? 11.031 2.986 -20.171 1.00 83.88 87 TRP A CA 1
ATOM 650 C C . TRP A 1 87 ? 11.224 2.382 -21.564 1.00 83.88 87 TRP A C 1
ATOM 652 O O . TRP A 1 87 ? 12.001 2.885 -22.374 1.00 83.88 87 TRP A O 1
ATOM 662 N N . MET A 1 88 ? 10.500 1.304 -21.860 1.00 83.94 88 MET A N 1
ATOM 663 C CA . MET A 1 88 ? 10.528 0.646 -23.162 1.00 83.94 88 MET A CA 1
ATOM 664 C C . MET A 1 88 ? 9.844 1.478 -24.253 1.00 83.94 88 MET A C 1
ATOM 666 O O . MET A 1 88 ? 10.331 1.490 -25.384 1.00 83.94 88 MET A O 1
ATOM 670 N N . ARG A 1 89 ? 8.752 2.189 -23.932 1.00 85.31 89 ARG A N 1
ATOM 671 C CA . ARG A 1 89 ? 8.078 3.116 -24.862 1.00 85.31 89 ARG A CA 1
ATOM 672 C C . ARG A 1 89 ? 8.878 4.394 -25.097 1.00 85.31 89 ARG A C 1
ATOM 674 O O . ARG A 1 89 ? 9.020 4.816 -26.238 1.00 85.31 89 ARG A O 1
ATOM 681 N N . ASP A 1 90 ? 9.422 4.967 -24.031 1.00 83.38 90 ASP A N 1
ATOM 682 C CA . ASP A 1 90 ? 10.125 6.252 -24.036 1.00 83.38 90 ASP A CA 1
ATOM 683 C C . ASP A 1 90 ? 11.631 6.081 -24.290 1.00 83.38 90 ASP A C 1
ATOM 685 O O . ASP A 1 90 ? 12.414 7.004 -24.054 1.00 83.38 90 ASP A O 1
ATOM 689 N N . ARG A 1 91 ? 12.052 4.891 -24.753 1.00 71.00 91 ARG A N 1
ATOM 690 C CA . ARG A 1 91 ? 13.459 4.536 -24.936 1.00 71.00 91 ARG A CA 1
ATOM 691 C C . ARG A 1 91 ? 14.126 5.609 -25.809 1.00 71.00 91 ARG A C 1
ATOM 693 O O . ARG A 1 91 ? 13.761 5.747 -26.981 1.00 71.00 91 ARG A O 1
ATOM 700 N N . PRO A 1 92 ? 15.097 6.370 -25.274 1.00 62.81 92 PRO A N 1
ATOM 701 C CA . PRO A 1 92 ? 15.681 7.460 -26.022 1.00 62.81 92 PRO A CA 1
ATOM 702 C C . PRO A 1 92 ? 16.387 6.913 -27.264 1.00 62.81 92 PRO A C 1
ATOM 704 O O . PRO A 1 92 ? 17.217 6.004 -27.177 1.00 62.81 92 PRO A O 1
ATOM 707 N N . VAL A 1 93 ? 16.063 7.471 -28.432 1.00 66.00 93 VAL A N 1
ATOM 708 C CA . VAL A 1 93 ? 16.863 7.293 -29.651 1.00 66.00 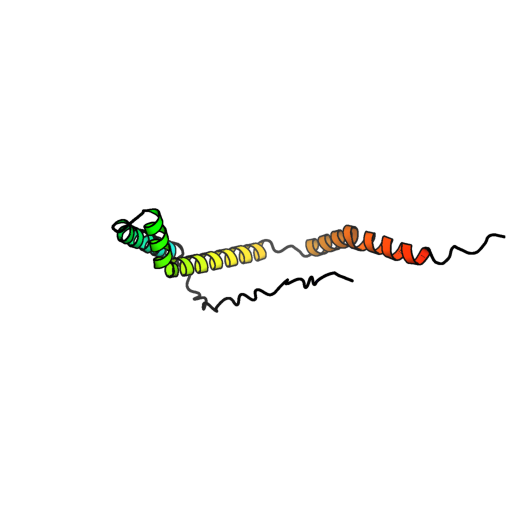93 VAL A CA 1
ATOM 709 C C . VAL A 1 93 ? 18.316 7.662 -29.292 1.00 66.00 93 VAL A C 1
ATOM 711 O O . VAL A 1 93 ? 18.506 8.640 -28.565 1.00 66.00 93 VAL A O 1
ATOM 714 N N . PRO A 1 94 ? 19.351 6.931 -29.756 1.00 60.62 94 PRO A N 1
ATOM 715 C CA . PRO A 1 94 ? 20.754 7.074 -29.319 1.00 60.62 94 PRO A CA 1
ATOM 716 C C . PRO A 1 94 ? 21.375 8.490 -29.385 1.00 60.62 94 PRO A C 1
ATOM 718 O O . PRO A 1 94 ? 22.491 8.691 -28.912 1.00 60.62 94 PRO A O 1
ATOM 721 N N . SER A 1 95 ? 20.669 9.491 -29.917 1.00 60.56 95 SER A N 1
ATOM 722 C CA . SER A 1 95 ? 21.052 10.906 -29.919 1.00 60.56 95 SER A CA 1
ATOM 723 C C . SER A 1 95 ? 21.154 11.539 -28.522 1.00 60.56 95 SER A C 1
ATOM 725 O O . SER A 1 95 ? 21.969 12.434 -28.316 1.00 60.56 95 SER A O 1
ATOM 727 N N . THR A 1 96 ? 20.387 11.077 -27.533 1.00 61.00 96 THR A N 1
ATOM 728 C CA . THR A 1 96 ? 20.398 11.652 -26.167 1.00 61.00 96 THR A CA 1
ATOM 729 C C . THR A 1 96 ? 21.599 11.200 -25.340 1.00 61.00 96 THR A C 1
ATOM 731 O O . THR A 1 96 ? 22.104 11.974 -24.529 1.00 61.00 96 THR A O 1
ATOM 734 N N . ALA A 1 97 ? 22.121 9.994 -25.586 1.00 61.38 97 ALA A N 1
ATOM 735 C CA . ALA A 1 97 ? 23.372 9.540 -24.976 1.00 61.38 97 ALA A CA 1
ATOM 736 C C . ALA A 1 97 ? 24.564 10.396 -25.443 1.00 61.38 97 ALA A C 1
ATOM 738 O O . ALA A 1 97 ? 25.411 10.774 -24.633 1.00 61.38 97 ALA A O 1
ATOM 739 N N . ALA A 1 98 ? 24.589 10.770 -26.728 1.00 65.56 98 ALA A N 1
ATOM 740 C CA . ALA A 1 98 ? 25.585 11.690 -27.275 1.00 65.56 98 ALA A CA 1
ATOM 741 C C . ALA A 1 98 ? 25.465 13.106 -26.673 1.00 65.56 98 ALA A C 1
ATOM 743 O O . ALA A 1 98 ? 26.477 13.700 -26.305 1.00 65.56 98 ALA A O 1
ATOM 744 N N . ALA A 1 99 ? 24.241 13.609 -26.479 1.00 66.00 99 ALA A N 1
ATOM 745 C CA . ALA A 1 99 ? 24.000 14.920 -25.867 1.00 66.00 99 ALA A CA 1
ATOM 746 C C . ALA A 1 99 ? 24.420 14.989 -24.381 1.00 66.00 99 ALA A C 1
ATOM 748 O O . ALA A 1 99 ? 24.939 16.008 -23.913 1.00 66.00 99 ALA A O 1
ATOM 749 N N . TRP A 1 100 ? 24.248 13.901 -23.621 1.00 68.94 100 TRP A N 1
ATOM 750 C CA . TRP A 1 100 ? 24.713 13.837 -22.230 1.00 68.94 100 TRP A CA 1
ATOM 751 C C . TRP A 1 100 ? 26.246 13.809 -22.149 1.00 68.94 100 TRP A C 1
ATOM 753 O O . TRP A 1 100 ? 26.837 14.495 -21.315 1.00 68.94 100 TRP A O 1
ATOM 763 N N . LEU A 1 101 ? 26.898 13.098 -23.075 1.00 68.25 101 LEU A N 1
ATOM 764 C CA . LEU A 1 101 ? 28.355 13.101 -23.245 1.00 68.25 101 LEU A CA 1
ATOM 765 C C . LEU A 1 101 ? 28.898 14.507 -23.539 1.00 68.25 101 LEU A C 1
ATOM 767 O O . LEU A 1 101 ? 29.883 14.919 -22.925 1.00 68.25 101 LEU A O 1
ATOM 771 N N . GLU A 1 102 ? 28.244 15.272 -24.410 1.00 62.56 102 GLU A N 1
ATOM 772 C CA . GLU A 1 102 ? 28.614 16.662 -24.715 1.00 62.56 102 GLU A CA 1
ATOM 773 C C . GLU A 1 102 ? 28.431 17.599 -23.502 1.00 62.56 102 GLU A C 1
ATOM 775 O O . GLU A 1 102 ? 29.276 18.448 -23.202 1.00 62.56 102 GLU A O 1
ATOM 780 N N . THR A 1 103 ? 27.372 17.388 -22.717 1.00 65.38 103 THR A N 1
ATOM 781 C CA . THR A 1 103 ? 27.114 18.167 -21.495 1.00 65.38 103 THR A CA 1
ATOM 782 C C . THR A 1 103 ? 28.155 17.875 -20.406 1.00 65.38 103 THR A C 1
ATOM 784 O O . THR A 1 103 ? 28.726 18.795 -19.820 1.00 65.38 103 THR A O 1
ATOM 787 N N . VAL A 1 104 ? 28.463 16.598 -20.158 1.00 73.19 104 VAL A N 1
ATOM 788 C CA . VAL A 1 104 ? 29.458 16.172 -19.157 1.00 73.19 104 VAL A CA 1
ATOM 789 C C . VAL A 1 104 ? 30.866 16.629 -19.540 1.00 73.19 104 VAL A C 1
ATOM 791 O O . VAL A 1 104 ? 31.624 17.114 -18.695 1.00 73.19 104 VAL A O 1
ATOM 794 N N . THR A 1 105 ? 31.228 16.504 -20.817 1.00 72.06 105 THR A N 1
ATOM 795 C CA . THR A 1 105 ? 32.555 16.913 -21.292 1.00 72.06 105 THR A CA 1
ATOM 796 C C . THR A 1 105 ? 32.757 18.423 -21.188 1.00 72.06 105 THR A C 1
ATOM 798 O O . THR A 1 105 ? 33.804 18.847 -20.695 1.00 72.06 105 THR A O 1
ATOM 801 N N . SER A 1 106 ? 31.754 19.231 -21.550 1.00 65.44 106 SER A N 1
ATOM 802 C CA . SER A 1 106 ? 31.828 20.697 -21.467 1.00 65.44 106 SER A CA 1
ATOM 803 C C . SER A 1 106 ? 31.836 21.229 -20.029 1.00 65.44 106 SER A C 1
ATOM 805 O O . SER A 1 106 ? 32.643 22.100 -19.709 1.00 65.44 106 SER A O 1
ATOM 807 N N . HIS A 1 107 ? 30.990 20.695 -19.143 1.00 64.81 107 HIS A N 1
ATOM 808 C CA . HIS A 1 107 ? 30.794 21.267 -17.804 1.00 64.81 107 HIS A CA 1
ATOM 809 C C . HIS A 1 107 ? 31.692 20.671 -16.717 1.00 64.81 107 HIS A C 1
ATOM 811 O O . HIS A 1 107 ? 31.960 21.343 -15.724 1.00 64.81 107 HIS A O 1
ATOM 817 N N . VAL A 1 108 ? 32.166 19.431 -16.871 1.00 70.88 108 VAL A N 1
ATOM 818 C CA . VAL A 1 108 ? 32.946 18.746 -15.822 1.00 70.88 108 VAL A CA 1
ATOM 819 C C . VAL A 1 108 ? 34.376 18.490 -16.278 1.00 70.88 108 VAL A C 1
ATOM 821 O O . VAL A 1 108 ? 35.329 18.854 -15.589 1.00 70.88 108 VAL A O 1
ATOM 824 N N . VAL A 1 109 ? 34.552 17.889 -17.455 1.00 68.81 109 VAL A N 1
ATOM 825 C CA . VAL A 1 109 ? 35.878 17.427 -17.895 1.00 68.81 109 VAL A CA 1
ATOM 826 C C . VAL A 1 109 ? 36.765 18.596 -18.328 1.00 68.81 109 VAL A C 1
ATOM 828 O O . VAL A 1 109 ? 37.928 18.675 -17.919 1.00 68.81 109 VAL A O 1
ATOM 831 N N . TYR A 1 110 ? 36.231 19.533 -19.113 1.00 63.44 110 TYR A N 1
ATOM 832 C CA . TYR A 1 110 ? 36.982 20.682 -19.625 1.00 63.44 110 TYR A CA 1
ATOM 833 C C . TYR A 1 110 ? 37.509 21.631 -18.523 1.00 63.44 110 TYR A C 1
ATOM 835 O O . TYR A 1 110 ? 38.703 21.946 -18.520 1.00 63.44 110 TYR A O 1
ATOM 843 N N . PRO A 1 111 ? 36.709 22.043 -17.520 1.00 66.69 111 PRO A N 1
ATOM 844 C CA . PRO A 1 111 ? 37.218 22.905 -16.450 1.00 66.69 111 PRO A CA 1
ATOM 845 C C . PRO A 1 111 ? 38.246 22.214 -15.536 1.00 66.69 111 PRO A C 1
ATOM 847 O O . PRO A 1 111 ? 39.237 22.836 -15.142 1.00 66.69 111 PRO A O 1
ATOM 850 N N . VAL A 1 112 ? 38.084 20.917 -15.239 1.00 66.62 112 VAL A N 1
ATOM 851 C CA . VAL A 1 112 ? 39.052 20.160 -14.417 1.00 66.62 112 VAL A CA 1
ATOM 852 C C . VAL A 1 112 ? 40.384 19.973 -15.149 1.00 66.62 112 VAL A C 1
ATOM 854 O O . VAL A 1 112 ? 41.457 20.121 -14.554 1.00 66.62 112 VAL A O 1
ATOM 857 N N . SER A 1 113 ? 40.340 19.699 -16.453 1.00 67.88 113 SER A N 1
ATOM 858 C CA . SER A 1 113 ? 41.547 19.568 -17.275 1.00 67.88 113 SER A CA 1
ATOM 859 C C . SER A 1 113 ? 42.281 20.901 -17.462 1.00 67.88 113 SER A C 1
ATOM 861 O O . SER A 1 113 ? 43.512 20.908 -17.422 1.00 67.88 113 SER A O 1
ATOM 863 N N . TYR A 1 114 ? 41.573 22.034 -17.536 1.00 64.06 114 TYR A N 1
ATOM 864 C CA . TYR A 1 114 ? 42.188 23.369 -17.528 1.00 64.06 114 TYR A CA 1
ATOM 865 C C . TYR A 1 114 ? 42.965 23.644 -16.226 1.00 64.06 114 TYR A C 1
ATOM 867 O O . TYR A 1 114 ? 44.118 24.087 -16.262 1.00 64.06 114 TYR A O 1
ATOM 875 N N . TRP A 1 115 ? 42.395 23.290 -15.069 1.00 67.06 115 TRP A N 1
A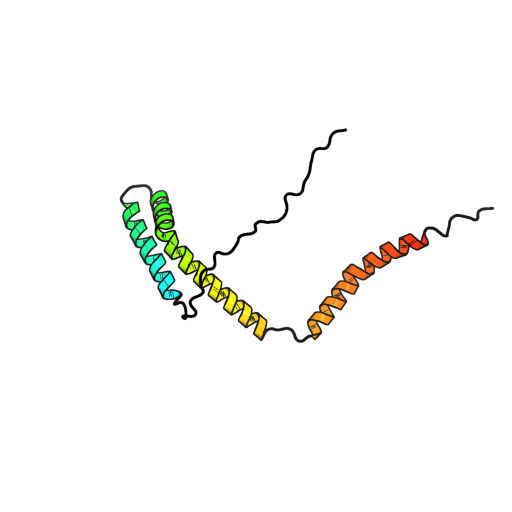TOM 876 C CA . TRP A 1 115 ? 43.067 23.437 -13.772 1.00 67.06 115 TRP A CA 1
ATOM 877 C C . TRP A 1 115 ? 44.279 22.499 -13.602 1.00 67.06 115 TRP A C 1
ATOM 879 O O . TRP A 1 115 ? 45.309 22.888 -13.038 1.00 67.06 115 TRP A O 1
ATOM 889 N N . LEU A 1 116 ? 44.199 21.264 -14.108 1.00 68.19 116 LEU A N 1
ATOM 890 C CA . LEU A 1 116 ? 45.313 20.306 -14.078 1.00 68.19 116 LEU A CA 1
ATOM 891 C C . LEU A 1 116 ? 46.424 20.669 -15.080 1.00 68.19 116 LEU A C 1
ATOM 893 O O . LEU A 1 116 ? 47.608 20.514 -14.769 1.00 68.19 116 LEU A O 1
ATOM 897 N N . GLY A 1 117 ? 46.066 21.202 -16.249 1.00 64.75 117 GLY A N 1
ATOM 898 C CA . GLY A 1 117 ? 47.001 21.672 -17.274 1.00 64.75 117 GLY A CA 1
ATOM 899 C C . GLY A 1 117 ? 47.758 22.938 -16.863 1.00 64.75 117 GLY A C 1
ATOM 900 O O . GLY A 1 117 ? 48.964 23.039 -17.099 1.00 64.75 117 GLY A O 1
ATOM 901 N N . GLY A 1 118 ? 47.094 23.864 -16.160 1.00 61.38 118 GLY A N 1
ATOM 902 C CA . GLY A 1 118 ? 47.718 25.074 -15.614 1.00 61.38 118 GLY A CA 1
ATOM 903 C C . GLY A 1 118 ? 48.849 24.782 -14.621 1.00 61.38 118 GLY A C 1
ATOM 904 O O . GLY A 1 118 ? 49.846 25.503 -14.576 1.00 61.38 118 GLY A O 1
ATOM 905 N N . ARG A 1 119 ? 48.773 23.661 -13.891 1.00 57.31 119 ARG A N 1
ATOM 906 C CA . ARG A 1 119 ? 49.793 23.280 -12.900 1.00 57.31 119 ARG A CA 1
ATOM 907 C C . ARG A 1 119 ? 51.108 22.798 -13.520 1.00 57.31 119 ARG A C 1
ATOM 909 O O . ARG A 1 119 ? 52.154 22.935 -12.890 1.00 57.31 119 ARG A O 1
ATOM 916 N N . LYS A 1 120 ? 51.092 22.289 -14.760 1.00 57.03 120 LYS A N 1
ATOM 917 C CA . LYS A 1 120 ? 52.321 21.904 -15.484 1.00 57.03 120 LYS A CA 1
ATOM 918 C C . LYS A 1 120 ? 53.074 23.103 -16.075 1.00 57.03 120 LYS A C 1
ATOM 920 O O . LYS A 1 120 ? 54.277 22.997 -16.291 1.00 57.03 120 LYS A O 1
ATOM 925 N N . ARG A 1 121 ? 52.415 24.251 -16.284 1.00 54.12 121 ARG A N 1
ATOM 926 C CA . ARG A 1 121 ? 53.043 25.460 -16.856 1.00 54.12 121 ARG A CA 1
ATOM 927 C C . ARG A 1 121 ? 53.777 26.328 -15.825 1.00 54.12 121 ARG A C 1
ATOM 929 O O . ARG A 1 121 ? 54.626 27.123 -16.203 1.00 54.12 121 ARG A O 1
ATOM 936 N N . SER A 1 122 ? 53.525 26.141 -14.529 1.00 52.19 122 SER A N 1
ATOM 937 C CA . SER A 1 122 ? 54.127 26.967 -13.468 1.00 52.19 122 SER A CA 1
ATOM 938 C C . SER A 1 122 ? 55.540 26.537 -13.031 1.00 52.19 122 SER A C 1
ATOM 940 O O . SER A 1 122 ? 56.112 27.177 -12.155 1.00 52.19 122 SER A O 1
ATOM 942 N N . ARG A 1 123 ? 56.128 25.471 -13.604 1.00 51.38 123 ARG A N 1
ATOM 943 C CA . ARG A 1 123 ? 57.486 24.997 -13.242 1.00 51.38 123 ARG A CA 1
ATOM 944 C C . ARG A 1 123 ? 58.590 25.405 -14.237 1.00 51.38 123 ARG A C 1
ATOM 946 O O . ARG A 1 123 ? 59.735 25.032 -14.038 1.00 51.38 123 ARG A O 1
ATOM 953 N N . ILE A 1 124 ? 58.292 26.180 -15.285 1.00 56.34 124 ILE A N 1
ATOM 954 C CA . ILE A 1 124 ? 59.290 26.581 -16.308 1.00 56.34 124 ILE A CA 1
ATOM 955 C C . ILE A 1 124 ? 59.379 28.114 -16.433 1.00 56.34 124 ILE A C 1
ATOM 957 O O . ILE A 1 124 ? 59.457 28.664 -17.523 1.00 56.34 124 ILE A O 1
ATOM 961 N N . GLY A 1 125 ? 59.306 28.832 -15.312 1.00 51.78 125 GLY A N 1
ATOM 962 C CA . GLY A 1 125 ? 59.284 30.297 -15.319 1.00 51.78 125 GLY A CA 1
ATOM 963 C C . GLY A 1 125 ? 59.712 30.905 -13.992 1.00 51.78 125 GLY A C 1
ATOM 964 O O . GLY A 1 125 ? 58.993 31.705 -13.411 1.00 51.78 125 GLY A O 1
ATOM 965 N N . SER A 1 126 ? 60.851 30.480 -13.455 1.00 50.59 126 SER A N 1
ATOM 966 C CA . SER A 1 126 ? 61.538 31.194 -12.374 1.00 50.59 126 SER A CA 1
ATOM 967 C C . SER A 1 126 ? 63.029 30.952 -12.535 1.00 50.59 126 SER A C 1
ATOM 969 O O . SER A 1 126 ? 63.577 29.979 -12.030 1.00 50.59 126 SER A O 1
ATOM 971 N N . GLY A 1 127 ? 63.652 31.805 -13.337 1.00 50.31 127 GLY A N 1
ATOM 972 C CA . GLY A 1 127 ? 65.078 31.756 -13.611 1.00 50.31 127 GLY A CA 1
ATOM 973 C C . GLY A 1 127 ? 65.432 32.638 -14.792 1.00 50.31 127 GLY A C 1
ATOM 974 O O . GLY A 1 127 ? 65.744 32.106 -15.844 1.00 50.31 127 GLY A O 1
ATOM 975 N N . LEU A 1 128 ? 65.319 33.958 -14.626 1.00 41.97 128 LEU A N 1
ATOM 976 C CA . LEU A 1 128 ? 66.273 34.926 -15.177 1.00 41.97 128 LEU A CA 1
ATOM 977 C C . LEU A 1 128 ? 65.943 36.327 -14.633 1.00 41.97 128 LEU A C 1
ATOM 979 O O . LEU A 1 128 ? 65.107 37.051 -15.164 1.00 41.97 128 LEU A O 1
ATOM 983 N N . THR A 1 129 ? 66.609 36.688 -13.542 1.00 42.72 129 THR A N 1
ATOM 984 C CA . THR A 1 129 ? 66.945 38.077 -13.218 1.00 42.72 129 THR A CA 1
ATOM 985 C C . THR A 1 129 ? 68.445 38.103 -12.991 1.00 42.72 129 THR A C 1
ATOM 987 O O . THR A 1 129 ? 68.898 37.697 -11.920 1.00 42.72 129 THR A O 1
ATOM 990 N N . GLN A 1 130 ? 69.192 38.519 -14.009 1.00 41.34 130 GLN A N 1
ATOM 991 C CA . GLN A 1 130 ? 70.316 39.443 -13.884 1.00 41.34 130 GLN A CA 1
ATOM 992 C C . GLN A 1 130 ? 70.611 40.033 -15.262 1.00 41.34 130 GLN A C 1
ATOM 994 O O . GLN A 1 130 ? 70.627 39.241 -16.230 1.00 41.34 130 GLN A O 1
#

Secondary structure (DSSP, 8-state):
---------------PPP------S---HHHHHHHHHHHHHHHHHHHHTSS-HHHHHHHHHHHTHHHHHHHHHHHHHHHHHHHHHHHHHS---THHHHHHHHHHIIIIIHHHHHHHHHHHHTTS------